Protein AF-A0A7D8YKV9-F1 (afdb_monomer)

Secondary structure (DSSP, 8-state):
------------HHHHHHHHHHH-TTS-HHHHHTS-HHHHHHHHHHHHHHHS---TT------TTS------PPP-

Mean predicted aligned error: 14.55 Å

Radius of gyration: 21.87 Å; Cα contacts (8 Å, |Δi|>4): 27; chains: 1; bounding box: 45×55×63 Å

pLDDT: mean 72.2, std 15.58, range [47.25, 90.0]

Sequence (76 aa):
MEPTTEPEPRMTREQLVHRILEINPSATREYLDRFREPNLAHYLERLVNAQQPRGPQSAWQRRAETPAIVGEAAPE

Solvent-accessible surface area (backbone atoms only — not comparable to full-atom values): 5124 Å² total; per-residue (Å²): 134,79,82,77,80,69,74,73,81,71,70,51,59,68,56,44,51,53,53,39,36,74,76,37,71,87,57,49,71,76,65,55,65,77,50,56,58,72,56,45,52,53,50,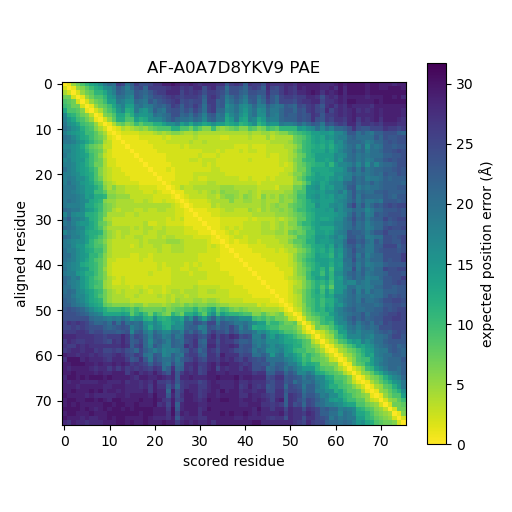42,53,51,50,58,62,65,68,48,77,70,50,95,83,64,58,84,76,73,63,93,80,65,79,79,86,71,78,79,76,80,86,131

Foldseek 3Di:
DDPPPPPDPLDPLVRLVVLCCVLPVVDDPVNSVVDDSVVSVVVSVVSVVVPPPPPPVPDPPPPPPDPPPDPDDDDD

Structure (mmCIF, N/CA/C/O backbone):
data_AF-A0A7D8YKV9-F1
#
_entry.id   AF-A0A7D8YKV9-F1
#
loop_
_atom_site.group_PDB
_atom_site.id
_atom_site.type_symbol
_atom_site.label_atom_id
_atom_site.label_alt_id
_atom_site.label_comp_id
_atom_site.label_asym_id
_atom_site.label_entity_id
_atom_site.label_seq_id
_atom_site.pdbx_PDB_ins_code
_atom_site.Cartn_x
_atom_site.Cartn_y
_atom_site.Cartn_z
_atom_site.occupancy
_atom_site.B_iso_or_equiv
_atom_site.auth_seq_id
_atom_site.auth_comp_id
_atom_site.auth_asym_id
_atom_site.auth_atom_id
_atom_site.pdbx_PDB_model_num
ATOM 1 N N . MET A 1 1 ? -16.185 23.113 27.276 1.00 47.88 1 MET A N 1
ATOM 2 C CA . MET A 1 1 ? -16.364 22.361 26.021 1.00 47.88 1 MET A CA 1
ATOM 3 C C . MET A 1 1 ? -14.962 22.116 25.503 1.00 47.88 1 MET A C 1
ATOM 5 O O . MET A 1 1 ? -14.366 23.011 24.923 1.00 47.88 1 MET A O 1
ATOM 9 N N . GLU A 1 2 ? -14.367 21.006 25.928 1.00 47.25 2 GLU A N 1
ATOM 10 C CA . GLU A 1 2 ? -13.010 20.627 25.526 1.00 47.25 2 GLU A CA 1
ATOM 11 C C . GLU A 1 2 ? -13.051 20.217 24.048 1.00 47.25 2 GLU A C 1
ATOM 13 O O . GLU A 1 2 ? -13.970 19.484 23.673 1.00 47.25 2 GLU A O 1
ATOM 18 N N . PRO A 1 3 ? -12.133 20.693 23.188 1.00 56.06 3 PRO A N 1
ATOM 19 C CA . PRO A 1 3 ? -12.033 20.159 21.844 1.00 56.06 3 PRO A CA 1
ATOM 20 C C . PRO A 1 3 ? -11.545 18.718 21.978 1.00 56.06 3 PRO A C 1
ATOM 22 O O . PRO A 1 3 ? -10.418 18.469 22.403 1.00 56.06 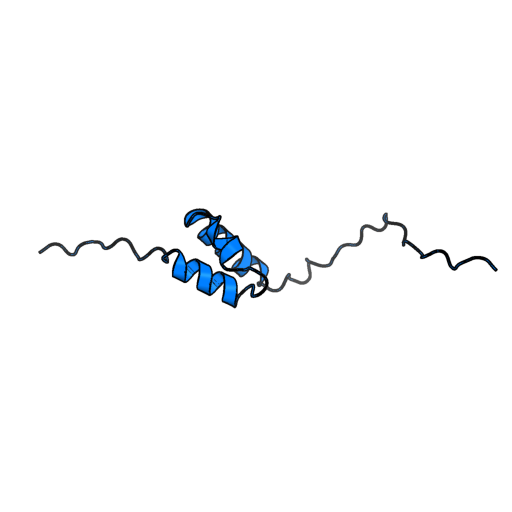3 PRO A O 1
ATOM 25 N N . THR A 1 4 ? -12.425 17.768 21.672 1.00 51.75 4 THR A N 1
ATOM 26 C CA . THR A 1 4 ? -12.057 16.375 21.464 1.00 51.75 4 THR A CA 1
ATOM 27 C C . THR A 1 4 ? -10.900 16.362 20.475 1.00 51.75 4 THR A C 1
ATOM 29 O O . THR A 1 4 ? -11.054 16.743 19.320 1.00 51.75 4 THR A O 1
ATOM 32 N N . THR A 1 5 ? -9.723 15.968 20.945 1.00 53.88 5 THR A N 1
ATOM 33 C CA . THR A 1 5 ? -8.635 15.502 20.098 1.00 53.88 5 THR A CA 1
ATOM 34 C C . THR A 1 5 ? -9.134 14.237 19.412 1.00 53.88 5 THR A C 1
ATOM 36 O O . THR A 1 5 ? -8.925 13.121 19.884 1.00 53.88 5 THR A O 1
ATOM 39 N N . GLU A 1 6 ? -9.886 14.414 18.328 1.00 54.69 6 GLU A N 1
ATOM 40 C CA . GLU A 1 6 ? -10.164 13.349 17.379 1.00 54.69 6 GLU A CA 1
ATOM 41 C C . GLU A 1 6 ? -8.791 12.822 16.948 1.00 54.69 6 GLU A C 1
ATOM 43 O O . GLU A 1 6 ? -7.968 13.608 16.466 1.00 54.69 6 GLU A O 1
ATOM 48 N N . PRO A 1 7 ? -8.454 11.546 17.206 1.00 54.50 7 PRO A N 1
ATOM 49 C CA . PRO A 1 7 ? -7.204 11.014 16.704 1.00 54.50 7 PRO A CA 1
ATOM 50 C C . PRO A 1 7 ? -7.284 11.132 15.184 1.00 54.50 7 PRO A C 1
ATOM 52 O O . PRO A 1 7 ? -8.177 10.532 14.589 1.00 54.50 7 PRO A O 1
ATOM 55 N N . GLU A 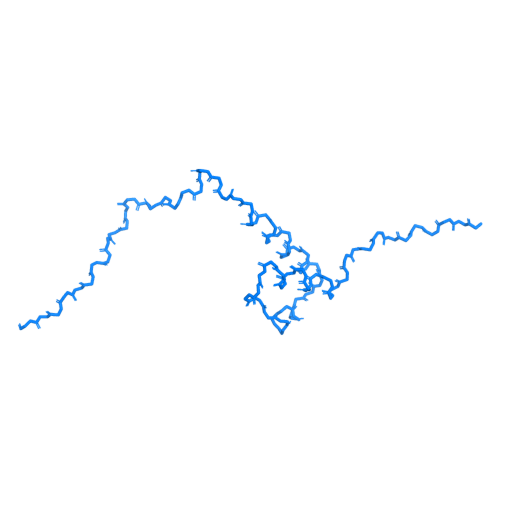1 8 ? -6.396 11.948 14.604 1.00 54.38 8 GLU A N 1
ATOM 56 C CA . GLU A 1 8 ? -6.154 12.108 13.164 1.00 54.38 8 GLU A CA 1
ATOM 57 C C . GLU A 1 8 ? -6.606 10.847 12.425 1.00 54.38 8 GLU A C 1
ATOM 59 O O . GLU A 1 8 ? -6.147 9.761 12.813 1.00 54.38 8 GLU A O 1
ATOM 64 N N . PRO A 1 9 ? -7.511 10.932 11.432 1.00 53.38 9 PRO A N 1
ATOM 65 C CA . PRO A 1 9 ? -8.095 9.753 10.823 1.00 53.38 9 PRO A CA 1
ATOM 66 C C . PRO A 1 9 ? -6.982 8.968 10.129 1.00 53.38 9 PRO A C 1
ATOM 68 O O . PRO A 1 9 ? -6.652 9.199 8.967 1.00 53.38 9 PRO A O 1
ATOM 71 N N . ARG A 1 10 ? -6.381 8.022 10.859 1.00 65.69 10 ARG A N 1
ATOM 72 C CA . ARG A 1 10 ? -5.597 6.927 10.303 1.00 65.69 10 ARG A CA 1
ATOM 73 C C . ARG A 1 10 ? -6.519 6.316 9.264 1.00 65.69 10 ARG A C 1
ATOM 75 O O . ARG A 1 10 ? -7.575 5.810 9.628 1.00 65.69 10 ARG A O 1
ATOM 82 N N . MET A 1 11 ? -6.172 6.506 7.991 1.00 72.81 11 MET A N 1
ATOM 83 C CA . MET A 1 11 ? -6.996 6.126 6.846 1.00 72.81 11 MET A CA 1
ATOM 84 C C . MET A 1 11 ? -7.721 4.808 7.115 1.00 72.81 11 MET A C 1
ATOM 86 O O . MET A 1 11 ? -7.085 3.805 7.431 1.00 72.81 11 MET A O 1
ATOM 90 N N . THR A 1 12 ? -9.046 4.813 6.979 1.00 84.50 12 THR A N 1
ATOM 91 C CA . THR A 1 12 ? -9.862 3.603 7.155 1.00 84.50 12 THR A CA 1
ATOM 92 C C . THR A 1 12 ? -9.389 2.505 6.201 1.00 84.50 12 THR A C 1
ATOM 94 O O . THR A 1 12 ? -8.931 2.820 5.096 1.00 84.50 12 THR A O 1
ATOM 97 N N . ARG A 1 13 ? -9.585 1.229 6.548 1.00 84.94 13 ARG A N 1
ATOM 98 C CA . ARG A 1 13 ? -9.288 0.085 5.666 1.00 84.94 13 ARG A CA 1
ATOM 99 C C . ARG A 1 13 ? -9.708 0.281 4.208 1.00 84.94 13 ARG A C 1
ATOM 101 O O . ARG A 1 13 ? -8.928 -0.016 3.310 1.00 84.94 13 ARG A O 1
ATOM 108 N N . GLU A 1 14 ? -10.911 0.793 3.967 1.00 86.25 14 GLU A N 1
ATOM 109 C CA . GLU A 1 14 ? -11.436 1.019 2.614 1.00 86.25 14 GLU A CA 1
ATOM 110 C C . GLU A 1 14 ? -10.614 2.052 1.833 1.00 86.25 14 GLU A C 1
ATOM 112 O O . GLU A 1 14 ? -10.297 1.837 0.664 1.00 86.25 14 GLU A O 1
ATOM 117 N N . GLN A 1 15 ? -10.192 3.131 2.499 1.00 87.56 15 GLN A N 1
ATOM 118 C CA . GLN A 1 15 ? -9.309 4.148 1.922 1.00 87.56 15 GLN A CA 1
ATOM 119 C C . GLN A 1 15 ? -7.925 3.575 1.599 1.00 87.56 15 GLN A C 1
ATOM 121 O O . GLN A 1 15 ? -7.403 3.826 0.513 1.00 87.56 15 GLN A O 1
ATOM 126 N N . LEU A 1 16 ? -7.353 2.756 2.492 1.00 88.19 16 LEU A N 1
ATOM 127 C CA . LEU A 1 16 ? -6.084 2.066 2.233 1.00 88.19 16 LEU A CA 1
ATOM 128 C C . LEU A 1 16 ? -6.194 1.146 1.015 1.00 88.19 16 LEU A C 1
ATOM 130 O O . LEU A 1 16 ? -5.353 1.208 0.121 1.00 88.19 16 LEU A O 1
ATOM 134 N N . VAL A 1 17 ? -7.250 0.330 0.948 1.00 89.06 17 VAL A N 1
ATOM 135 C CA . VAL A 1 17 ? -7.511 -0.570 -0.183 1.00 89.06 17 VAL A CA 1
ATOM 136 C C . VAL A 1 17 ? -7.645 0.215 -1.483 1.00 89.06 17 VAL A C 1
ATOM 138 O O . VAL A 1 17 ? -6.996 -0.136 -2.463 1.00 89.06 17 VAL A O 1
ATOM 141 N N . HIS A 1 18 ? -8.430 1.293 -1.497 1.00 89.38 18 HIS A N 1
ATOM 142 C CA . HIS A 1 18 ? -8.598 2.121 -2.690 1.00 89.38 18 HIS A CA 1
ATOM 143 C C . HIS A 1 18 ? -7.259 2.684 -3.182 1.00 89.38 18 HIS A C 1
ATOM 145 O O . HIS A 1 18 ? -6.928 2.554 -4.360 1.00 89.38 18 HIS A O 1
ATOM 151 N N . ARG A 1 19 ? -6.439 3.220 -2.271 1.00 88.88 19 ARG A N 1
ATOM 152 C CA . ARG A 1 19 ? -5.131 3.789 -2.617 1.00 88.88 19 ARG A CA 1
ATOM 153 C C . ARG A 1 19 ? -4.136 2.740 -3.109 1.00 88.88 19 ARG A C 1
ATOM 155 O O . ARG A 1 19 ? -3.378 2.998 -4.040 1.00 88.88 19 ARG A O 1
ATOM 162 N N . ILE A 1 20 ? -4.167 1.547 -2.518 1.00 88.88 20 ILE A N 1
ATOM 163 C CA . ILE A 1 20 ? -3.374 0.404 -2.976 1.00 88.88 20 ILE A CA 1
ATOM 164 C C . ILE A 1 20 ? -3.775 0.009 -4.402 1.00 88.88 20 ILE A C 1
ATOM 166 O O . ILE A 1 20 ? -2.887 -0.232 -5.212 1.00 88.88 20 ILE A O 1
ATOM 170 N N . LEU A 1 21 ? -5.072 -0.032 -4.723 1.00 89.62 21 LEU A N 1
ATOM 171 C CA . LEU A 1 21 ? -5.556 -0.373 -6.068 1.00 89.62 21 LEU A CA 1
ATOM 172 C C . LEU A 1 21 ? -5.184 0.685 -7.113 1.00 89.62 21 LEU A C 1
ATOM 174 O O . LEU A 1 21 ? -4.889 0.333 -8.251 1.00 89.62 21 LEU A O 1
ATOM 178 N N . GLU A 1 22 ? -5.166 1.965 -6.735 1.00 89.56 22 GLU A N 1
ATOM 179 C CA . GLU A 1 22 ? -4.724 3.049 -7.622 1.00 89.56 22 GLU A CA 1
ATOM 180 C C . GLU A 1 22 ? -3.233 2.946 -7.973 1.00 89.56 22 GLU A C 1
ATOM 182 O O . GLU A 1 22 ? -2.848 3.253 -9.098 1.00 89.56 22 GLU A O 1
ATOM 187 N N . ILE A 1 23 ? -2.395 2.502 -7.030 1.00 87.00 23 ILE A N 1
ATOM 188 C CA . ILE A 1 23 ? -0.945 2.351 -7.239 1.00 87.00 23 ILE A CA 1
ATOM 189 C C . ILE A 1 23 ? -0.599 0.995 -7.870 1.00 87.00 23 ILE A C 1
ATOM 191 O O . ILE A 1 23 ? 0.288 0.897 -8.715 1.00 87.00 23 ILE A O 1
ATOM 195 N N . ASN A 1 24 ? -1.282 -0.068 -7.451 1.00 84.81 24 ASN A N 1
ATOM 196 C CA . ASN A 1 24 ? -1.091 -1.428 -7.929 1.00 84.81 24 ASN A CA 1
ATOM 197 C C . ASN A 1 24 ? -2.444 -2.034 -8.342 1.00 84.81 24 ASN A C 1
ATOM 199 O O . ASN A 1 24 ? -3.040 -2.790 -7.566 1.00 84.81 24 ASN A O 1
ATOM 203 N N . PRO A 1 25 ? -2.904 -1.783 -9.581 1.00 84.94 25 PRO A N 1
ATOM 204 C CA . PRO A 1 25 ? -4.158 -2.341 -10.090 1.00 84.94 25 PRO A CA 1
ATOM 205 C C . PRO A 1 25 ? -4.121 -3.870 -10.252 1.00 84.94 25 PRO A C 1
ATOM 207 O O . PRO A 1 25 ? -5.152 -4.479 -10.520 1.00 84.94 25 PRO A O 1
ATOM 210 N N . SER A 1 26 ? -2.952 -4.504 -10.081 1.00 84.75 26 SER A N 1
ATOM 211 C CA . SER A 1 26 ? -2.830 -5.968 -10.082 1.00 84.75 26 SER A CA 1
ATOM 212 C C . SER A 1 26 ? -3.225 -6.595 -8.740 1.00 84.75 26 SER A C 1
ATOM 214 O O . SER A 1 26 ? -3.465 -7.800 -8.678 1.00 84.75 26 SER A O 1
ATOM 216 N N . ALA A 1 27 ? -3.285 -5.817 -7.652 1.00 85.56 27 ALA A N 1
ATOM 217 C CA . ALA A 1 27 ? -3.841 -6.294 -6.391 1.00 85.56 27 ALA A CA 1
ATOM 218 C C . ALA A 1 27 ? -5.373 -6.366 -6.500 1.00 85.56 27 ALA A C 1
ATOM 220 O O . ALA A 1 27 ? -6.002 -5.463 -7.038 1.00 85.56 27 ALA A O 1
ATOM 221 N N . THR A 1 28 ? -5.998 -7.420 -5.974 1.00 88.00 28 THR A N 1
ATOM 222 C CA . THR A 1 28 ? -7.464 -7.536 -5.930 1.00 88.00 28 THR A CA 1
ATOM 223 C C . THR A 1 28 ? -8.001 -7.216 -4.540 1.00 88.00 28 THR A C 1
ATOM 225 O O . THR A 1 28 ? -7.324 -7.408 -3.528 1.00 88.00 28 THR A O 1
ATOM 228 N N . ARG A 1 29 ? -9.258 -6.763 -4.464 1.00 86.44 29 ARG A N 1
ATOM 229 C CA . ARG A 1 29 ? -9.933 -6.505 -3.178 1.00 86.44 29 ARG A CA 1
ATOM 230 C C . ARG A 1 29 ? -10.003 -7.758 -2.307 1.00 86.44 29 ARG A C 1
ATOM 232 O O . ARG A 1 29 ? -9.707 -7.669 -1.127 1.00 86.44 29 ARG A O 1
ATOM 239 N N . GLU A 1 30 ? -10.305 -8.917 -2.892 1.00 87.31 30 GLU A N 1
ATOM 240 C CA . GLU A 1 30 ? -10.313 -10.211 -2.188 1.00 87.31 30 GLU A CA 1
ATOM 241 C C . GLU A 1 30 ? -8.949 -10.581 -1.598 1.00 87.31 30 GLU A C 1
ATOM 243 O O . GLU A 1 30 ? -8.873 -11.179 -0.526 1.00 87.31 30 GLU A O 1
ATOM 248 N N . TYR A 1 31 ? -7.860 -10.220 -2.279 1.00 85.88 31 TYR A N 1
ATOM 249 C CA . TYR A 1 31 ? -6.518 -10.414 -1.746 1.00 85.88 31 TYR A CA 1
ATOM 250 C C . TYR A 1 31 ? -6.266 -9.487 -0.552 1.00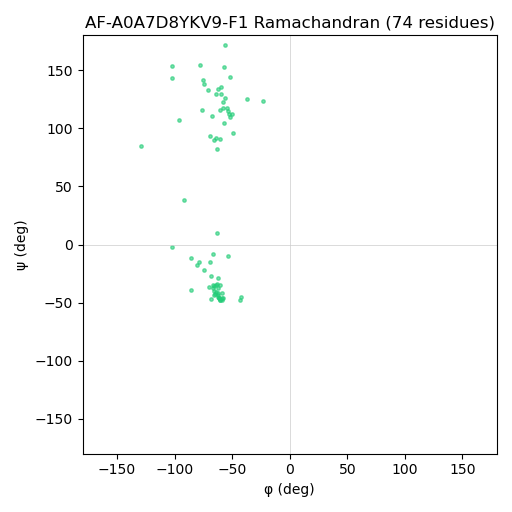 85.88 31 TYR A C 1
ATOM 252 O O . TYR A 1 31 ? -5.806 -9.943 0.492 1.00 85.88 31 TYR A O 1
ATOM 260 N N . LEU A 1 32 ? -6.619 -8.204 -0.683 1.00 87.44 32 LEU A N 1
ATOM 261 C CA . LEU A 1 32 ? -6.446 -7.197 0.368 1.00 87.44 32 LEU A CA 1
ATOM 262 C C . LEU A 1 32 ? -7.360 -7.433 1.577 1.00 87.44 32 LEU A C 1
ATOM 264 O O . LEU A 1 32 ? -6.991 -7.081 2.698 1.00 87.44 32 LEU A O 1
ATOM 268 N N . ASP A 1 33 ? -8.507 -8.084 1.377 1.00 88.25 33 ASP A N 1
ATOM 269 C CA . ASP A 1 33 ? -9.448 -8.401 2.447 1.00 88.25 33 ASP A CA 1
ATOM 270 C C . ASP A 1 33 ? -8.832 -9.340 3.505 1.00 88.25 33 ASP A C 1
ATOM 272 O O . ASP A 1 33 ? -9.099 -9.225 4.701 1.00 88.25 33 ASP A O 1
ATOM 276 N N . ARG A 1 34 ? -7.880 -10.185 3.104 1.00 90.00 34 ARG A N 1
ATOM 277 C CA . AR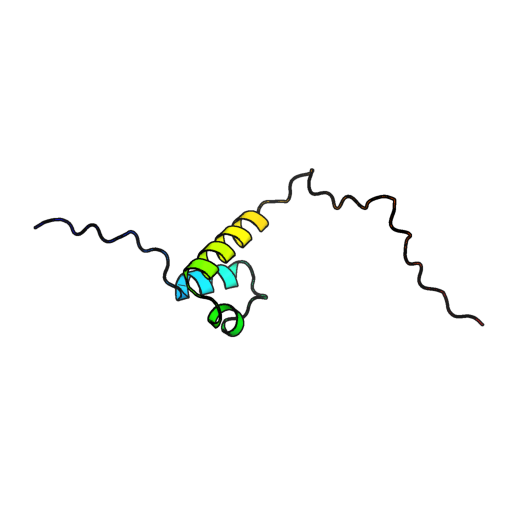G A 1 34 ? -7.175 -11.100 4.018 1.00 90.00 34 ARG A CA 1
ATOM 278 C C . ARG A 1 34 ? -6.245 -10.388 5.003 1.00 90.00 34 ARG A C 1
ATOM 280 O O . ARG A 1 34 ? -5.801 -11.001 5.974 1.00 90.00 34 ARG A O 1
ATOM 287 N N . PHE A 1 35 ? -5.928 -9.115 4.768 1.00 86.81 35 PHE A N 1
ATOM 288 C CA . PHE A 1 35 ? -4.983 -8.354 5.577 1.00 86.81 35 PHE A CA 1
ATOM 289 C C . PHE A 1 35 ? -5.698 -7.401 6.536 1.00 86.81 35 PHE A C 1
ATOM 291 O O . PHE A 1 35 ? -6.714 -6.777 6.222 1.00 86.81 35 PHE A O 1
ATOM 298 N N . ARG A 1 36 ? -5.126 -7.262 7.736 1.00 87.19 36 ARG A N 1
ATOM 299 C CA . ARG A 1 36 ? -5.578 -6.265 8.712 1.00 87.19 36 ARG A CA 1
ATOM 300 C C . ARG A 1 36 ? -5.067 -4.876 8.340 1.00 87.19 36 ARG A C 1
ATOM 302 O O . ARG A 1 36 ? -4.000 -4.741 7.749 1.00 87.19 36 ARG A O 1
ATOM 309 N N . GLU A 1 37 ? -5.790 -3.857 8.782 1.00 84.94 37 GLU A N 1
ATOM 310 C CA . GLU A 1 37 ? -5.499 -2.435 8.562 1.00 84.94 37 GLU A CA 1
ATOM 311 C C . GLU A 1 37 ? -4.017 -2.022 8.728 1.00 84.94 37 GLU A C 1
ATOM 313 O O . GLU A 1 37 ? -3.479 -1.426 7.795 1.00 84.94 37 GLU A O 1
ATOM 318 N N . PRO A 1 38 ? -3.284 -2.406 9.799 1.00 85.50 38 PRO A N 1
ATOM 319 C CA . PRO A 1 38 ? -1.864 -2.056 9.921 1.00 85.50 38 PRO A CA 1
ATOM 320 C C . PRO A 1 38 ? -0.987 -2.671 8.818 1.00 85.50 38 PRO A C 1
ATOM 322 O O . PRO A 1 38 ? -0.044 -2.038 8.356 1.00 85.50 38 PRO A O 1
ATOM 325 N N . ASN A 1 39 ? -1.310 -3.877 8.340 1.00 87.88 39 ASN A N 1
ATOM 326 C CA . ASN A 1 39 ? -0.576 -4.498 7.233 1.00 87.88 39 ASN A CA 1
ATOM 327 C C . ASN A 1 39 ? -0.851 -3.783 5.907 1.00 87.88 39 ASN A C 1
ATOM 329 O O . ASN A 1 39 ? 0.059 -3.639 5.095 1.00 87.88 39 ASN A O 1
ATOM 333 N N . LEU A 1 40 ? -2.084 -3.316 5.694 1.00 88.62 40 LEU A N 1
ATOM 334 C CA . LEU A 1 40 ? -2.440 -2.531 4.513 1.00 88.62 40 LEU A CA 1
ATOM 335 C C . LEU A 1 40 ? -1.720 -1.177 4.512 1.00 88.62 40 LEU A C 1
ATOM 337 O O . LEU A 1 40 ? -1.203 -0.772 3.474 1.00 88.62 40 LEU A O 1
ATOM 341 N N . ALA A 1 41 ? -1.606 -0.523 5.671 1.00 86.94 41 ALA A N 1
ATOM 342 C CA . ALA A 1 41 ? -0.842 0.716 5.815 1.00 86.94 41 ALA A CA 1
ATOM 343 C C . ALA A 1 41 ? 0.646 0.517 5.473 1.00 86.94 41 AL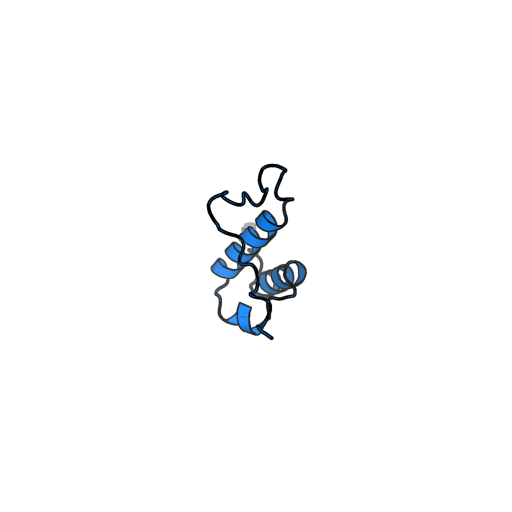A A C 1
ATOM 345 O O . ALA A 1 41 ? 1.190 1.247 4.646 1.00 86.94 41 ALA A O 1
ATOM 346 N N . HIS A 1 42 ? 1.283 -0.527 6.016 1.00 88.06 42 HIS A N 1
ATOM 347 C CA . HIS A 1 42 ? 2.666 -0.874 5.664 1.00 88.06 42 HIS A CA 1
ATOM 348 C C . HIS A 1 42 ? 2.833 -1.243 4.184 1.00 88.06 42 HIS A C 1
ATOM 350 O O . HIS A 1 42 ? 3.842 -0.906 3.562 1.00 88.06 42 HIS A O 1
ATOM 356 N N . TYR A 1 43 ? 1.856 -1.938 3.599 1.00 88.62 43 TYR A N 1
ATOM 357 C CA . TYR A 1 43 ? 1.892 -2.289 2.183 1.00 88.62 43 TYR A CA 1
ATOM 358 C C . TYR A 1 43 ? 1.806 -1.046 1.291 1.00 88.62 43 TYR A C 1
ATOM 360 O O . TYR A 1 43 ? 2.586 -0.921 0.346 1.00 88.62 43 TYR A O 1
ATOM 368 N N . LEU A 1 44 ? 0.924 -0.103 1.630 1.00 87.62 44 LEU A N 1
ATOM 369 C CA . LEU A 1 44 ? 0.806 1.180 0.944 1.00 87.62 44 LEU A CA 1
ATOM 370 C C . LEU A 1 44 ? 2.106 1.992 1.041 1.00 87.62 44 LEU A C 1
ATOM 372 O O . LEU A 1 44 ? 2.592 2.481 0.024 1.00 87.62 44 LEU A O 1
ATOM 376 N N . GLU A 1 45 ? 2.715 2.077 2.226 1.00 87.81 45 GLU A N 1
ATOM 377 C CA . GLU A 1 45 ? 4.004 2.755 2.421 1.00 87.81 45 GLU A CA 1
ATOM 378 C C . GLU A 1 45 ? 5.100 2.146 1.533 1.00 87.81 45 GLU A C 1
ATOM 380 O O . GLU A 1 45 ? 5.823 2.865 0.836 1.00 87.81 45 GLU A O 1
ATOM 385 N N . ARG A 1 46 ? 5.191 0.811 1.486 1.00 87.12 46 ARG A N 1
ATOM 386 C CA . ARG A 1 46 ? 6.146 0.113 0.616 1.00 87.12 46 ARG A CA 1
ATOM 387 C C . ARG A 1 46 ? 5.886 0.402 -0.862 1.00 87.12 46 ARG A C 1
ATOM 389 O O . ARG A 1 46 ? 6.847 0.592 -1.603 1.00 87.12 46 ARG A O 1
ATOM 396 N N . LEU A 1 47 ? 4.625 0.432 -1.295 1.00 86.12 47 LEU A N 1
ATOM 397 C CA . LEU A 1 47 ? 4.261 0.751 -2.678 1.00 86.12 47 LEU A CA 1
ATOM 398 C C . LEU A 1 47 ? 4.679 2.175 -3.058 1.00 86.12 47 LEU A C 1
ATOM 400 O O . LEU A 1 47 ? 5.283 2.364 -4.111 1.00 86.12 47 LEU A O 1
ATOM 404 N N . VAL A 1 48 ? 4.425 3.158 -2.193 1.00 84.88 48 VAL A N 1
ATOM 405 C CA . VAL A 1 4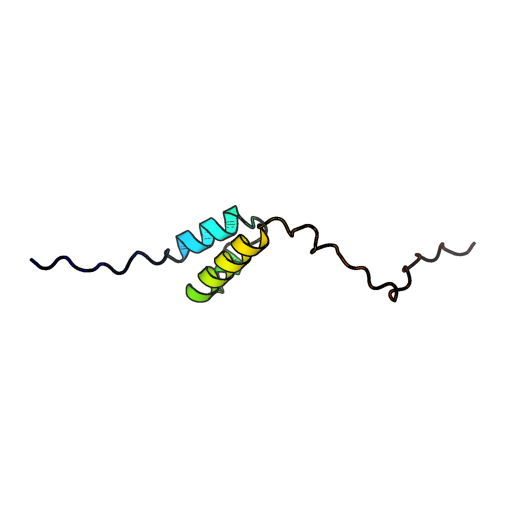8 ? 4.828 4.556 -2.418 1.00 84.88 48 VAL A CA 1
ATOM 406 C C . VAL A 1 48 ? 6.349 4.676 -2.535 1.00 84.88 48 VAL A C 1
ATOM 408 O O . VAL A 1 48 ? 6.842 5.270 -3.492 1.00 84.88 48 VAL A O 1
ATOM 411 N N . ASN A 1 49 ? 7.101 4.039 -1.632 1.00 82.19 49 ASN A N 1
ATOM 412 C CA . ASN A 1 49 ? 8.565 4.015 -1.703 1.00 82.19 49 ASN A CA 1
ATOM 413 C C . ASN A 1 49 ? 9.087 3.287 -2.956 1.00 82.19 49 ASN A C 1
ATOM 415 O O . ASN A 1 49 ? 10.106 3.678 -3.521 1.00 82.19 49 ASN A O 1
ATOM 419 N N . ALA A 1 50 ? 8.396 2.239 -3.415 1.00 76.62 50 ALA A N 1
ATOM 420 C CA . ALA A 1 50 ? 8.783 1.473 -4.600 1.00 76.62 50 ALA A CA 1
ATOM 421 C C . ALA A 1 50 ? 8.510 2.203 -5.928 1.00 76.62 50 ALA A C 1
ATOM 423 O O . ALA A 1 50 ? 9.136 1.859 -6.932 1.00 76.62 50 ALA A O 1
ATOM 424 N N . GLN A 1 51 ? 7.598 3.184 -5.940 1.00 70.75 51 GLN A N 1
ATOM 425 C CA . GLN A 1 51 ? 7.338 4.046 -7.099 1.00 70.75 51 GLN A CA 1
ATOM 426 C C . GLN A 1 51 ? 8.371 5.162 -7.273 1.00 70.75 51 GLN A C 1
ATOM 428 O O . GLN A 1 51 ? 8.438 5.764 -8.345 1.00 70.75 51 GLN A O 1
ATOM 433 N N . GLN A 1 52 ? 9.191 5.443 -6.255 1.00 64.06 52 GLN A N 1
ATOM 434 C CA . GLN A 1 52 ? 10.299 6.372 -6.417 1.00 64.06 52 GLN A CA 1
ATOM 435 C C . GLN A 1 52 ? 11.222 5.823 -7.513 1.00 64.06 52 GLN A C 1
ATOM 437 O O . GLN A 1 52 ? 11.562 4.635 -7.452 1.00 64.06 52 GLN A O 1
ATOM 442 N N . PRO A 1 53 ? 11.604 6.629 -8.532 1.00 60.59 53 PRO A N 1
ATOM 443 C CA . PRO A 1 53 ? 12.494 6.174 -9.581 1.00 60.59 53 PRO A CA 1
ATOM 444 C C . PRO A 1 53 ? 13.715 5.594 -8.899 1.00 60.59 53 PRO A C 1
ATOM 446 O O . PRO A 1 53 ? 14.465 6.285 -8.208 1.00 60.59 53 PRO A O 1
ATOM 449 N N . ARG A 1 54 ? 13.829 4.279 -9.049 1.00 58.22 54 ARG A N 1
ATOM 450 C CA . ARG A 1 54 ? 14.982 3.476 -8.717 1.00 58.22 54 ARG A CA 1
ATOM 451 C C . ARG A 1 54 ? 16.166 4.198 -9.349 1.00 58.22 54 ARG A C 1
ATOM 453 O O . ARG A 1 54 ? 16.349 4.118 -10.559 1.00 58.22 54 ARG A O 1
ATOM 460 N N . GLY A 1 55 ? 16.852 5.023 -8.553 1.00 55.66 55 GLY A N 1
ATOM 461 C CA . GLY A 1 55 ? 17.871 5.945 -9.046 1.00 55.66 55 GLY A CA 1
ATOM 462 C C . GLY A 1 55 ? 18.951 5.189 -9.822 1.00 55.66 55 GLY A C 1
ATOM 463 O O . GLY A 1 55 ? 18.977 3.960 -9.779 1.00 55.66 55 GLY A O 1
ATOM 464 N N . PRO A 1 56 ? 19.887 5.872 -10.491 1.00 54.50 56 PRO A N 1
ATOM 465 C CA . PRO A 1 56 ? 20.901 5.250 -11.357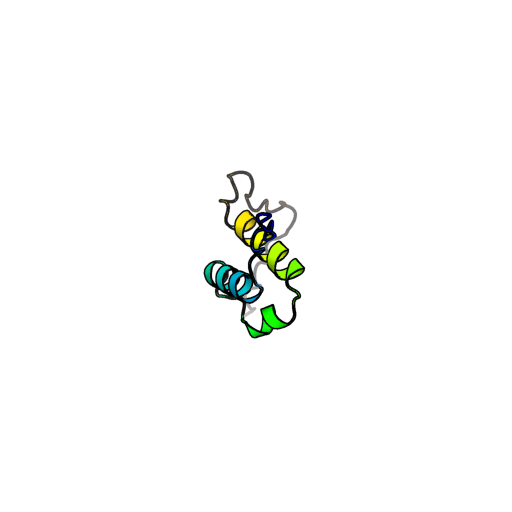 1.00 54.50 56 PRO A CA 1
ATOM 466 C C . PRO A 1 56 ? 21.750 4.132 -10.703 1.00 54.50 56 PRO A C 1
ATOM 468 O O . PRO A 1 56 ? 22.464 3.417 -11.397 1.00 54.50 56 PRO A O 1
ATOM 471 N N . GLN A 1 57 ? 21.658 3.935 -9.384 1.00 54.00 57 GLN A N 1
ATOM 472 C CA . GLN A 1 57 ? 22.265 2.826 -8.638 1.00 54.00 57 GLN A CA 1
ATOM 473 C C . GLN A 1 57 ? 21.421 1.542 -8.582 1.00 54.00 57 GLN A C 1
ATOM 475 O O . GLN A 1 57 ? 21.917 0.495 -8.180 1.00 54.00 57 GLN A O 1
ATOM 480 N N . SER A 1 58 ? 20.157 1.584 -8.989 1.00 52.91 58 SER A N 1
ATOM 481 C CA . SER A 1 58 ? 19.270 0.425 -9.079 1.00 52.91 58 SER A CA 1
ATOM 482 C C . SER A 1 58 ? 19.341 -0.205 -10.473 1.00 52.91 58 SER A C 1
ATOM 484 O O . SER A 1 58 ? 18.351 -0.639 -11.061 1.00 52.91 58 SER A O 1
ATOM 486 N N . ALA A 1 59 ? 20.546 -0.229 -11.033 1.00 56.06 59 ALA A N 1
ATOM 487 C CA . ALA A 1 59 ? 20.840 -1.100 -12.145 1.00 56.06 59 ALA A CA 1
ATOM 488 C C . ALA A 1 59 ? 20.669 -2.539 -11.651 1.00 56.06 59 ALA A C 1
ATOM 490 O O . ALA A 1 59 ? 21.164 -2.905 -10.582 1.00 56.06 59 ALA A O 1
ATOM 491 N N . TRP A 1 60 ? 19.976 -3.364 -12.433 1.00 53.44 60 TRP A N 1
ATOM 492 C CA . TRP A 1 60 ? 20.025 -4.808 -12.270 1.00 53.44 60 TRP A CA 1
ATOM 493 C C . TRP A 1 60 ? 21.483 -5.225 -12.487 1.00 53.44 60 TRP A C 1
ATOM 495 O O . TRP A 1 60 ? 21.912 -5.429 -13.622 1.00 53.44 60 TRP A O 1
ATOM 505 N N . GLN A 1 61 ? 22.280 -5.268 -11.417 1.00 53.50 61 GLN A N 1
ATOM 506 C CA . GLN A 1 61 ? 23.633 -5.801 -11.462 1.00 53.50 61 GLN A CA 1
ATOM 507 C C . GLN A 1 61 ? 23.484 -7.291 -11.749 1.00 53.50 61 GLN A C 1
ATOM 509 O O . GLN A 1 61 ? 23.327 -8.115 -10.848 1.00 53.50 61 GLN A O 1
ATOM 514 N N . ARG A 1 62 ? 23.480 -7.640 -13.037 1.00 53.28 62 ARG A N 1
ATOM 515 C CA . ARG A 1 62 ? 23.773 -9.000 -13.463 1.00 53.28 62 ARG A CA 1
ATOM 516 C C . ARG A 1 62 ? 25.154 -9.302 -12.905 1.00 53.28 62 ARG A C 1
ATOM 518 O O . ARG A 1 62 ? 26.150 -8.778 -13.395 1.00 53.28 62 ARG A O 1
ATOM 525 N N . ARG A 1 63 ? 25.206 -10.100 -11.839 1.00 52.44 63 ARG A N 1
ATOM 526 C CA . ARG A 1 63 ? 26.455 -10.721 -11.415 1.00 52.44 63 ARG A CA 1
ATOM 527 C C . ARG A 1 63 ? 26.962 -11.500 -12.622 1.00 52.44 63 ARG A C 1
ATOM 529 O O . ARG A 1 63 ? 26.214 -12.300 -13.181 1.00 52.44 63 ARG A O 1
ATOM 536 N N . ALA A 1 64 ? 28.201 -11.252 -13.030 1.00 55.75 64 ALA A N 1
ATOM 537 C CA . ALA A 1 64 ? 28.843 -11.877 -14.189 1.00 55.75 64 ALA A CA 1
ATOM 538 C C . ALA A 1 64 ? 29.018 -13.411 -14.058 1.00 55.75 64 ALA A C 1
ATOM 540 O O . ALA A 1 64 ? 29.688 -14.033 -14.870 1.00 55.75 64 ALA A O 1
ATOM 541 N N . GLU A 1 65 ? 28.410 -14.020 -13.039 1.00 57.47 65 GLU A N 1
ATOM 542 C CA . GLU A 1 65 ? 28.532 -15.424 -12.656 1.00 57.47 65 GLU A CA 1
ATOM 543 C C . GLU A 1 65 ? 27.329 -16.272 -13.097 1.00 57.47 65 GLU A C 1
ATOM 545 O O . GLU A 1 65 ? 27.310 -17.473 -12.853 1.00 57.47 65 GLU A O 1
ATOM 550 N N . THR A 1 66 ? 26.299 -15.683 -13.723 1.00 53.91 66 THR A N 1
ATOM 551 C CA . THR A 1 66 ? 25.158 -16.466 -14.231 1.00 53.91 66 THR A CA 1
ATOM 552 C C . THR A 1 66 ? 25.372 -16.773 -15.715 1.00 53.91 66 THR A C 1
ATOM 554 O O . THR A 1 66 ? 25.263 -15.848 -16.526 1.00 53.91 66 THR A O 1
ATOM 557 N N . PRO A 1 67 ? 25.692 -18.023 -16.103 1.00 53.78 67 PRO A N 1
ATOM 558 C CA . PRO A 1 67 ? 25.800 -18.386 -17.508 1.00 53.78 67 PRO A CA 1
ATOM 559 C C . PRO A 1 67 ? 24.454 -18.133 -18.192 1.00 53.78 67 PRO A C 1
ATOM 561 O O . PRO A 1 67 ? 23.392 -18.435 -17.644 1.00 53.78 67 PRO A O 1
ATOM 564 N N . ALA A 1 68 ? 24.498 -17.529 -19.378 1.00 62.78 68 ALA A N 1
ATOM 565 C CA . ALA A 1 68 ? 23.312 -17.348 -20.195 1.00 62.78 68 ALA A CA 1
ATOM 566 C C . ALA A 1 68 ? 22.708 -18.728 -20.482 1.00 62.78 68 ALA A C 1
ATOM 568 O O . ALA A 1 68 ? 23.387 -19.595 -21.028 1.00 62.78 68 ALA A O 1
ATOM 569 N N . ILE A 1 69 ? 21.442 -18.934 -20.115 1.00 64.19 69 ILE A N 1
ATOM 570 C CA . ILE A 1 69 ? 20.688 -20.093 -20.587 1.00 64.19 69 ILE A CA 1
ATOM 571 C C . ILE A 1 69 ? 20.455 -19.861 -22.082 1.00 64.19 69 ILE A C 1
ATOM 573 O O . ILE A 1 69 ? 19.544 -19.135 -22.475 1.00 64.19 69 ILE A O 1
ATOM 577 N N . VAL A 1 70 ? 21.345 -20.400 -22.913 1.00 61.94 70 VAL A N 1
ATOM 578 C CA . VAL A 1 70 ? 21.130 -20.516 -24.354 1.00 61.94 70 VAL A CA 1
ATOM 579 C C . VAL A 1 70 ? 20.169 -21.684 -24.525 1.00 61.94 70 VAL A C 1
ATOM 581 O O . VAL A 1 70 ? 20.491 -22.803 -24.136 1.00 61.94 70 VAL A O 1
ATOM 584 N N . GLY A 1 71 ? 18.966 -21.410 -25.032 1.00 59.00 71 GLY A N 1
ATOM 585 C CA . GLY A 1 71 ? 18.048 -22.466 -25.439 1.00 59.00 71 GLY A CA 1
ATOM 586 C C . GLY A 1 71 ? 18.743 -23.326 -26.487 1.00 59.00 71 GLY A C 1
ATOM 587 O O . GLY A 1 71 ? 19.144 -22.815 -27.531 1.00 59.00 71 GLY A O 1
ATOM 588 N N . GLU A 1 72 ? 18.944 -24.599 -26.165 1.00 55.00 72 GLU A N 1
ATOM 589 C CA . GLU A 1 72 ? 19.438 -25.615 -27.085 1.00 55.00 72 GLU A CA 1
ATOM 590 C C . GLU A 1 72 ? 18.535 -25.618 -28.325 1.00 55.00 72 GLU A C 1
ATOM 592 O O . GLU A 1 72 ? 17.330 -25.863 -28.237 1.00 55.00 72 GLU A O 1
ATOM 597 N N . ALA A 1 73 ? 19.105 -25.252 -29.474 1.00 59.31 73 ALA A N 1
ATOM 598 C CA . ALA A 1 73 ? 18.462 -25.479 -30.754 1.00 59.31 73 ALA A CA 1
ATOM 599 C C . ALA A 1 73 ? 18.336 -26.995 -30.943 1.00 59.31 73 ALA A C 1
ATOM 601 O O . ALA A 1 73 ? 19.305 -27.729 -30.751 1.00 59.31 73 ALA A O 1
ATOM 602 N N . ALA A 1 74 ? 17.123 -27.433 -31.274 1.00 48.91 74 ALA A N 1
ATOM 603 C CA . ALA A 1 74 ? 16.768 -28.825 -31.500 1.00 48.91 74 ALA A CA 1
ATOM 604 C C . ALA A 1 74 ? 17.722 -29.514 -32.503 1.00 48.91 74 ALA A C 1
ATOM 606 O O . ALA A 1 74 ? 18.140 -28.867 -33.466 1.00 48.91 74 ALA A O 1
ATOM 607 N N . PRO A 1 75 ? 18.049 -30.805 -32.306 1.00 65.75 75 PRO A N 1
ATOM 608 C CA . PRO A 1 75 ? 18.879 -31.558 -33.240 1.00 65.75 75 PRO A CA 1
ATOM 609 C C . PR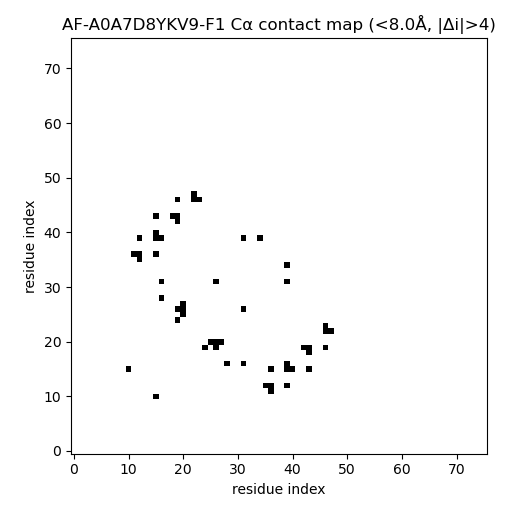O A 1 75 ? 18.081 -31.945 -34.498 1.00 65.75 75 PRO A C 1
ATOM 611 O O . PRO A 1 75 ? 16.904 -32.298 -34.395 1.00 65.75 75 PRO A O 1
ATOM 614 N N . GLU A 1 76 ? 18.737 -31.890 -35.662 1.00 53.44 76 GLU A N 1
ATOM 615 C CA . GLU A 1 76 ? 18.319 -32.583 -36.896 1.00 53.44 76 GLU A CA 1
ATOM 616 C C . GLU A 1 76 ? 18.796 -34.042 -36.901 1.00 53.44 76 GLU A C 1
ATOM 618 O O . GLU A 1 76 ? 19.922 -34.300 -36.408 1.00 53.44 76 GLU A O 1
#